Protein AF-A0A946WQF0-F1 (afdb_monomer)

Mean predicted aligned error: 10.82 Å

Nearest PDB structures (foldseek):
  7vrp-assembly1_K-4  TM=3.516E-01  e=7.252E-02  Infectious bursal disease virus
  2gsy-assembly1_P  TM=2.294E-01  e=3.432E-02  Infectious bursal disease virus
  7vrp-assembly1_J  TM=2.819E-01  e=1.453E-01  Infectious bursal disease virus
  7vrn-assembly1_A  TM=2.431E-01  e=1.112E-01  Infectious bursal disease virus
  7vrp-assembly1_L  TM=2.507E-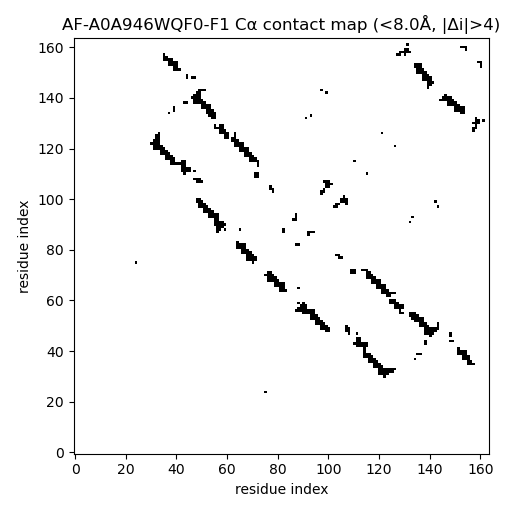01  e=2.002E-01  Infectious bursal disease virus

Structure (mmCIF, N/CA/C/O backbone):
data_AF-A0A946WQF0-F1
#
_entry.id   AF-A0A946WQF0-F1
#
loop_
_atom_site.group_PDB
_atom_site.id
_atom_site.type_symbol
_atom_site.label_atom_id
_atom_site.label_alt_id
_atom_site.label_comp_id
_atom_site.label_asym_id
_atom_site.label_entity_id
_atom_site.label_seq_id
_atom_site.pdbx_PDB_ins_code
_atom_site.Cartn_x
_atom_site.Cartn_y
_atom_site.Cartn_z
_atom_site.occupancy
_atom_site.B_iso_or_equiv
_atom_site.auth_seq_id
_atom_site.auth_comp_id
_atom_site.auth_asym_id
_atom_site.auth_atom_id
_atom_site.pdbx_PDB_model_num
ATOM 1 N N . MET A 1 1 ? 64.972 3.023 31.519 1.00 43.31 1 MET A N 1
ATOM 2 C CA . MET A 1 1 ? 64.603 4.087 30.559 1.00 43.31 1 MET A CA 1
ATOM 3 C C . MET A 1 1 ? 63.188 3.823 30.066 1.00 43.31 1 MET A C 1
ATOM 5 O O . MET A 1 1 ? 62.942 2.781 29.480 1.00 43.31 1 MET A O 1
ATOM 9 N N . LYS A 1 2 ? 62.255 4.715 30.411 1.00 36.59 2 LYS A N 1
ATOM 10 C CA . LYS A 1 2 ? 60.837 4.677 30.025 1.00 36.59 2 LYS A CA 1
ATOM 11 C C . LYS A 1 2 ? 60.672 5.292 28.632 1.00 36.59 2 LYS A C 1
ATOM 13 O O . LYS A 1 2 ? 61.179 6.388 28.416 1.00 36.59 2 LYS A O 1
ATOM 18 N N . LYS A 1 3 ? 59.886 4.661 27.759 1.00 38.72 3 LYS A N 1
ATOM 19 C CA . LYS A 1 3 ? 59.069 5.360 26.757 1.00 38.72 3 LYS A CA 1
ATOM 20 C C . LYS A 1 3 ? 57.702 4.683 26.699 1.00 38.72 3 LYS A C 1
ATOM 22 O O . LYS A 1 3 ? 57.535 3.633 26.094 1.00 38.72 3 LYS A O 1
ATOM 27 N N . TYR A 1 4 ? 56.760 5.293 27.409 1.00 40.00 4 TYR A N 1
ATOM 28 C CA . TYR A 1 4 ? 55.332 5.128 27.186 1.00 40.00 4 TYR A CA 1
ATOM 29 C C . TYR A 1 4 ? 54.996 5.818 25.866 1.00 40.00 4 TYR A C 1
ATOM 31 O O . TYR A 1 4 ? 55.472 6.933 25.644 1.00 40.00 4 TYR A O 1
ATOM 39 N N . ASN A 1 5 ? 54.176 5.193 25.022 1.00 45.41 5 ASN A N 1
ATOM 40 C CA . ASN A 1 5 ? 53.430 5.939 24.020 1.00 45.41 5 ASN A CA 1
ATOM 41 C C . ASN A 1 5 ? 51.939 5.698 24.239 1.00 45.41 5 ASN A C 1
ATOM 43 O O . ASN A 1 5 ? 51.454 4.569 24.283 1.00 45.41 5 ASN A O 1
ATOM 47 N N . THR A 1 6 ? 51.278 6.810 24.494 1.00 45.88 6 THR A N 1
ATOM 48 C CA . THR A 1 6 ? 49.903 6.997 24.935 1.00 45.88 6 THR A CA 1
ATOM 49 C C . THR A 1 6 ? 48.993 7.160 23.709 1.00 45.88 6 THR A C 1
ATOM 51 O O . THR A 1 6 ? 49.484 7.504 22.637 1.00 45.88 6 THR A O 1
ATOM 54 N N . LEU A 1 7 ? 47.669 7.087 23.928 1.00 38.47 7 LEU A N 1
ATOM 55 C CA . LEU A 1 7 ? 46.585 7.649 23.086 1.00 38.47 7 LEU A CA 1
ATOM 56 C C . LEU A 1 7 ? 46.226 6.834 21.814 1.00 38.47 7 LEU A C 1
ATOM 58 O O . LEU A 1 7 ? 47.076 6.595 20.976 1.00 38.47 7 LEU A O 1
ATOM 62 N N . LYS A 1 8 ? 44.982 6.414 21.531 1.00 42.00 8 LYS A N 1
ATOM 63 C CA . LYS A 1 8 ? 43.646 6.839 21.984 1.00 42.00 8 LYS A CA 1
ATOM 64 C C . LYS A 1 8 ? 42.670 5.655 22.031 1.00 42.00 8 LYS A C 1
ATOM 66 O O . LYS A 1 8 ? 42.563 4.872 21.097 1.00 42.00 8 LYS A O 1
ATOM 71 N N . LEU A 1 9 ? 41.908 5.636 23.117 1.00 40.78 9 LEU A N 1
ATOM 72 C CA . LEU A 1 9 ? 40.617 4.988 23.300 1.00 40.78 9 LEU A CA 1
ATOM 73 C C . LEU A 1 9 ? 39.639 5.414 22.183 1.00 40.78 9 LEU A C 1
ATOM 75 O O . LEU A 1 9 ? 39.352 6.602 22.062 1.00 40.78 9 LEU A O 1
ATOM 79 N N . PHE A 1 10 ? 39.100 4.467 21.414 1.00 42.47 10 PHE A N 1
ATOM 80 C CA . PHE A 1 10 ? 37.797 4.627 20.762 1.00 42.47 10 PHE A CA 1
ATOM 81 C C . PHE A 1 10 ? 36.965 3.370 21.007 1.00 42.47 10 PHE A C 1
ATOM 83 O O . PHE A 1 10 ? 37.204 2.295 20.467 1.00 42.47 10 PHE A O 1
ATOM 90 N N . ILE A 1 11 ? 36.010 3.555 21.907 1.00 45.53 11 ILE A N 1
ATOM 91 C CA . ILE A 1 11 ? 34.862 2.702 22.166 1.00 45.53 11 ILE A CA 1
ATOM 92 C C . ILE A 1 11 ? 33.985 2.714 20.912 1.00 45.53 11 ILE A C 1
ATOM 94 O O . ILE A 1 11 ? 33.571 3.789 20.497 1.00 45.53 11 ILE A O 1
ATOM 98 N N . CYS A 1 12 ? 33.647 1.543 20.375 1.00 32.50 12 CYS A N 1
ATOM 99 C CA . CYS A 1 12 ? 32.377 1.324 19.682 1.00 32.50 12 CYS A CA 1
ATOM 100 C C . CYS A 1 12 ? 31.899 -0.096 19.995 1.00 32.50 12 CYS A C 1
ATOM 102 O O . CYS A 1 12 ? 32.275 -1.085 19.373 1.00 32.50 12 CYS A O 1
ATOM 104 N N . ILE A 1 13 ? 31.117 -0.140 21.065 1.00 44.62 13 ILE A N 1
ATOM 105 C CA . ILE A 1 13 ? 30.354 -1.260 21.598 1.00 44.62 13 ILE A CA 1
ATOM 106 C C . ILE A 1 13 ? 29.107 -1.484 20.722 1.00 44.62 13 ILE A C 1
ATOM 108 O O . ILE A 1 13 ? 28.480 -0.520 20.298 1.00 44.62 13 ILE A O 1
ATOM 112 N N . LEU A 1 14 ? 28.753 -2.763 20.546 1.00 39.69 14 LEU A N 1
ATOM 113 C CA . LEU A 1 14 ? 27.478 -3.328 20.073 1.00 39.69 14 LEU A CA 1
ATOM 114 C C . LEU A 1 14 ? 26.932 -2.867 18.707 1.00 39.69 14 LEU A C 1
ATOM 116 O O . LEU A 1 14 ? 26.313 -1.815 18.586 1.00 39.69 14 LEU A O 1
ATOM 120 N N . ILE A 1 15 ? 26.927 -3.793 17.742 1.00 48.69 15 ILE A N 1
ATOM 121 C CA . ILE A 1 15 ? 25.784 -3.922 16.830 1.00 48.69 15 ILE A CA 1
ATOM 122 C C . ILE A 1 15 ? 25.129 -5.279 17.080 1.00 48.69 15 ILE A C 1
ATOM 124 O O . ILE A 1 15 ? 25.761 -6.333 17.051 1.00 48.69 15 ILE A O 1
ATOM 128 N N . ALA A 1 16 ? 23.848 -5.175 17.408 1.00 44.53 16 ALA A N 1
ATOM 129 C CA . ALA A 1 16 ? 22.917 -6.211 17.790 1.00 44.53 16 ALA A CA 1
ATOM 130 C C . ALA A 1 16 ? 22.863 -7.387 16.807 1.00 44.53 16 ALA A C 1
ATOM 132 O O . ALA A 1 16 ? 22.530 -7.223 15.637 1.00 44.53 16 ALA A O 1
ATOM 133 N N . THR A 1 17 ? 23.043 -8.596 17.329 1.00 42.81 17 THR A N 1
ATOM 134 C CA . THR A 1 17 ? 22.482 -9.813 16.737 1.00 42.81 17 THR A CA 1
ATOM 135 C C . THR A 1 17 ? 21.365 -10.318 17.642 1.00 42.81 17 THR A C 1
ATOM 137 O O . THR A 1 17 ? 21.493 -11.303 18.361 1.00 42.81 17 THR A O 1
ATOM 140 N N . PHE A 1 18 ? 20.223 -9.626 17.602 1.00 42.78 18 PHE A N 1
ATOM 141 C CA . PHE A 1 18 ? 18.952 -10.254 17.952 1.00 42.78 18 PHE A CA 1
ATOM 142 C C . PHE A 1 18 ? 18.597 -11.225 16.822 1.00 42.78 18 PHE A C 1
ATOM 144 O O . PHE A 1 18 ? 17.841 -10.902 15.909 1.00 42.78 18 PHE A O 1
ATOM 151 N N . ALA A 1 19 ? 19.168 -12.427 16.876 1.00 40.84 19 ALA A N 1
ATOM 152 C CA . ALA A 1 19 ? 18.599 -13.581 16.201 1.00 40.84 19 ALA A CA 1
ATOM 153 C C . ALA A 1 19 ? 17.336 -13.980 16.977 1.00 40.84 19 ALA A C 1
ATOM 155 O O . ALA A 1 19 ? 17.357 -14.869 17.827 1.00 40.84 19 ALA A O 1
ATOM 156 N N . VAL A 1 20 ? 16.231 -13.275 16.726 1.00 44.44 20 VAL A N 1
ATOM 157 C CA . VAL A 1 20 ? 14.914 -13.781 17.108 1.00 44.44 20 VAL A CA 1
ATOM 158 C C . VAL A 1 20 ? 14.591 -14.901 16.133 1.00 44.44 20 VAL A C 1
ATOM 160 O O . VAL A 1 20 ? 14.239 -14.684 14.976 1.00 44.44 20 VAL A O 1
ATOM 163 N N . MET A 1 21 ? 14.773 -16.116 16.633 1.00 48.91 21 MET A N 1
ATOM 164 C CA . MET A 1 21 ? 14.277 -17.348 16.055 1.00 48.91 21 MET A CA 1
ATOM 165 C C . MET A 1 21 ? 12.745 -17.259 15.998 1.00 48.91 21 MET A C 1
ATOM 167 O O . MET A 1 21 ? 12.056 -17.401 17.004 1.00 48.91 21 MET A O 1
ATOM 171 N N . GLY A 1 22 ? 12.224 -16.965 14.810 1.00 34.34 22 GLY A N 1
ATOM 172 C CA . GLY A 1 22 ? 10.804 -16.988 14.484 1.00 34.34 22 GLY A CA 1
ATOM 173 C C . GLY A 1 22 ? 10.614 -17.717 13.163 1.00 34.34 22 GLY A C 1
ATOM 174 O O . GLY A 1 22 ? 10.533 -17.092 12.111 1.00 34.34 22 GLY A O 1
ATOM 175 N N . CYS A 1 23 ? 10.574 -19.050 13.207 1.00 45.94 23 CYS A N 1
ATOM 176 C CA . CYS A 1 23 ? 10.023 -19.839 12.110 1.00 45.94 23 CYS A CA 1
ATOM 177 C C . CYS A 1 23 ? 8.530 -19.517 12.004 1.00 45.94 23 CYS A C 1
ATOM 179 O O . CYS A 1 23 ? 7.726 -19.964 12.819 1.00 45.94 23 CYS A O 1
ATOM 181 N N . GLY A 1 24 ? 8.170 -18.719 11.007 1.00 38.84 24 GLY A N 1
ATOM 182 C CA . GLY A 1 24 ? 6.791 -18.385 10.693 1.00 38.84 24 GLY A CA 1
ATOM 183 C C . GLY A 1 24 ? 6.706 -17.846 9.277 1.00 38.84 24 GLY A C 1
ATOM 184 O O . GLY A 1 24 ? 6.751 -16.641 9.092 1.00 38.84 24 GLY A O 1
ATOM 185 N N . GLY A 1 25 ? 6.627 -18.754 8.296 1.00 42.28 25 GLY A N 1
ATOM 186 C CA . GLY A 1 25 ? 6.249 -18.459 6.908 1.00 42.28 25 GLY A CA 1
ATOM 187 C C . GLY A 1 25 ? 6.980 -17.273 6.284 1.00 42.28 25 G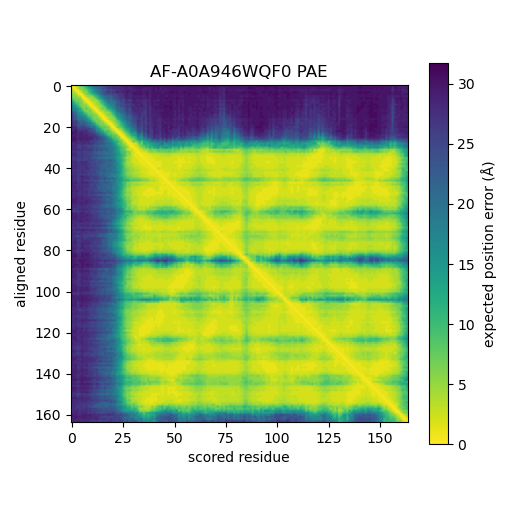LY A C 1
ATOM 188 O O . GLY A 1 25 ? 6.344 -16.287 5.928 1.00 42.28 25 GLY A O 1
ATOM 189 N N . GLY A 1 26 ? 8.308 -17.354 6.179 1.00 43.09 26 GLY A N 1
ATOM 190 C CA . GLY A 1 26 ? 9.080 -16.354 5.454 1.00 43.09 26 GLY A CA 1
ATOM 191 C C . GLY A 1 26 ? 8.773 -16.460 3.967 1.00 43.09 26 GLY A C 1
ATOM 192 O O . GLY A 1 26 ? 9.130 -17.457 3.341 1.00 43.09 26 GLY A O 1
ATOM 193 N N . ASP A 1 27 ? 8.110 -15.445 3.415 1.00 58.66 27 ASP A N 1
ATOM 194 C CA . ASP A 1 27 ? 8.135 -15.196 1.978 1.00 58.66 27 ASP A CA 1
ATOM 195 C C . ASP A 1 27 ? 9.583 -15.307 1.510 1.00 58.66 27 ASP A C 1
ATOM 197 O O . ASP A 1 27 ? 10.454 -14.619 2.044 1.00 58.66 27 ASP A O 1
ATOM 201 N N . ASP A 1 28 ? 9.850 -16.170 0.532 1.00 64.38 28 ASP A N 1
ATOM 202 C CA . ASP A 1 28 ? 11.166 -16.225 -0.086 1.00 64.38 28 ASP A CA 1
ATOM 203 C C . ASP A 1 28 ? 11.406 -14.905 -0.830 1.00 64.38 28 ASP A C 1
ATOM 205 O O . ASP A 1 28 ? 10.974 -14.713 -1.969 1.00 64.38 28 ASP A O 1
ATOM 209 N N . LEU A 1 29 ? 12.024 -13.950 -0.133 1.00 61.22 29 LEU A N 1
ATOM 210 C CA . LEU A 1 29 ? 12.308 -12.615 -0.647 1.00 61.22 29 LEU A CA 1
ATOM 211 C C . LEU A 1 29 ? 13.341 -12.657 -1.780 1.00 61.22 29 LEU A C 1
ATOM 213 O O . LEU A 1 29 ? 13.450 -11.684 -2.522 1.00 61.22 29 LEU A O 1
ATOM 217 N N . THR A 1 30 ? 14.061 -13.773 -1.949 1.00 66.38 30 THR A N 1
ATOM 218 C CA . THR A 1 30 ? 15.109 -13.919 -2.970 1.00 66.38 30 THR A CA 1
ATOM 219 C C . THR A 1 30 ? 14.558 -13.964 -4.397 1.00 66.38 30 THR A C 1
ATOM 221 O O . THR A 1 30 ? 15.305 -13.740 -5.347 1.00 66.38 30 THR A O 1
ATOM 224 N N . LYS A 1 31 ? 13.244 -14.172 -4.566 1.00 80.50 31 LYS A N 1
ATOM 225 C CA . LYS A 1 31 ? 12.576 -14.157 -5.878 1.00 80.50 31 LYS A CA 1
ATOM 226 C C . LYS A 1 31 ? 12.258 -12.758 -6.417 1.00 80.50 31 LYS A C 1
ATOM 228 O O . LYS A 1 31 ? 11.734 -12.650 -7.523 1.00 80.50 31 LYS A O 1
ATOM 233 N N . TYR A 1 32 ? 12.512 -11.702 -5.643 1.00 83.94 32 TYR A N 1
ATOM 234 C CA . TYR A 1 32 ? 12.236 -10.326 -6.051 1.00 83.94 32 TYR A CA 1
ATOM 235 C C . TYR A 1 32 ? 13.535 -9.554 -6.248 1.00 83.94 32 TYR A C 1
ATOM 237 O O . TYR A 1 32 ? 14.428 -9.578 -5.405 1.00 83.94 32 TYR A O 1
ATOM 245 N N . THR A 1 33 ? 13.617 -8.822 -7.351 1.00 86.56 33 THR A N 1
ATOM 246 C CA . THR A 1 33 ? 14.760 -7.965 -7.681 1.00 86.56 33 THR A CA 1
ATOM 247 C C . THR A 1 33 ? 14.719 -6.646 -6.917 1.00 86.56 33 THR A C 1
ATOM 249 O O . THR A 1 33 ? 15.762 -6.080 -6.592 1.00 86.56 33 THR A O 1
ATOM 252 N N . LYS A 1 34 ? 13.513 -6.165 -6.592 1.00 89.62 34 LYS A N 1
ATOM 253 C CA . LYS A 1 34 ? 13.295 -4.928 -5.842 1.00 89.62 34 LYS A CA 1
ATOM 254 C C . LYS A 1 34 ? 12.052 -5.022 -4.971 1.00 89.62 34 LYS A C 1
ATOM 256 O O . LYS A 1 34 ? 11.019 -5.536 -5.400 1.00 89.62 34 LYS A O 1
ATOM 261 N N . ILE A 1 35 ? 12.138 -4.472 -3.763 1.00 91.31 35 ILE A N 1
ATOM 262 C CA . ILE A 1 35 ? 11.005 -4.299 -2.854 1.00 91.31 35 ILE A CA 1
ATOM 263 C C . ILE A 1 35 ? 11.021 -2.861 -2.343 1.00 91.31 35 ILE A C 1
ATOM 265 O O . ILE A 1 35 ? 12.049 -2.397 -1.856 1.00 91.31 35 ILE A O 1
ATOM 269 N N . VAL A 1 36 ? 9.883 -2.177 -2.429 1.00 92.75 36 VAL A N 1
ATOM 270 C CA . VAL A 1 36 ? 9.684 -0.834 -1.866 1.00 92.75 36 VAL A CA 1
ATOM 271 C C . VAL A 1 36 ? 8.502 -0.894 -0.915 1.00 92.75 36 VAL A C 1
ATOM 273 O O . VAL A 1 36 ? 7.422 -1.330 -1.308 1.00 92.75 36 VAL A O 1
ATOM 276 N N . THR A 1 37 ? 8.699 -0.480 0.338 1.00 94.56 37 THR A N 1
ATOM 277 C CA . THR A 1 37 ? 7.648 -0.517 1.364 1.00 94.56 37 THR A CA 1
ATOM 278 C C . THR A 1 37 ? 7.224 0.885 1.765 1.00 94.56 37 THR A C 1
ATOM 280 O O . THR A 1 37 ? 8.039 1.701 2.188 1.00 94.56 37 THR A O 1
ATOM 283 N N . PHE A 1 38 ? 5.922 1.119 1.671 1.00 95.62 38 PHE A N 1
ATOM 284 C CA . PHE A 1 38 ? 5.210 2.282 2.160 1.00 95.62 38 PHE A CA 1
ATOM 285 C C . PHE A 1 38 ? 4.567 1.951 3.498 1.00 95.62 38 PHE A C 1
ATOM 287 O O . PHE A 1 38 ? 3.726 1.058 3.607 1.00 95.62 38 PHE A O 1
ATOM 294 N N . LYS A 1 39 ? 4.965 2.691 4.521 1.00 95.19 39 LYS A N 1
ATOM 295 C CA . LYS A 1 39 ? 4.462 2.555 5.879 1.00 95.19 39 LYS A CA 1
ATOM 296 C C . LYS A 1 39 ? 3.576 3.742 6.227 1.00 95.19 39 LYS A C 1
ATOM 298 O O . LYS A 1 39 ? 3.935 4.871 5.906 1.00 95.19 39 LYS A O 1
ATOM 303 N N . SER A 1 40 ? 2.442 3.533 6.890 1.00 95.38 40 SER A N 1
ATOM 304 C CA . SER A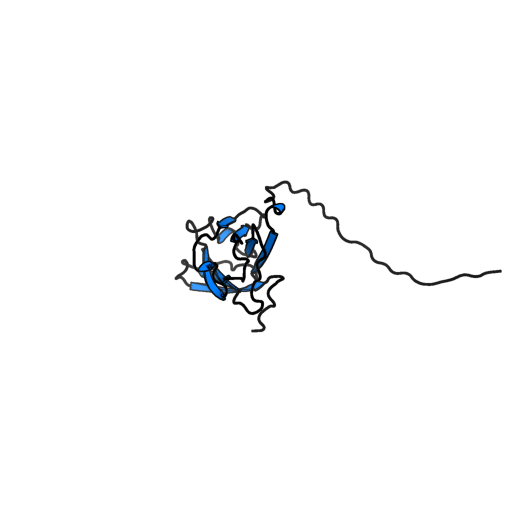 1 40 ? 1.659 4.666 7.402 1.00 95.38 40 SER A CA 1
ATOM 305 C C . SER A 1 40 ? 2.493 5.478 8.404 1.00 95.38 40 SER A C 1
ATOM 307 O O . SER A 1 40 ? 3.139 4.903 9.280 1.00 95.38 40 SER A O 1
ATOM 309 N N . ALA A 1 41 ? 2.499 6.811 8.281 1.00 93.69 41 ALA A N 1
ATOM 310 C CA . ALA A 1 41 ? 3.277 7.684 9.170 1.00 93.69 41 ALA A CA 1
ATOM 311 C C . ALA A 1 41 ? 2.864 7.567 10.648 1.00 93.69 41 ALA A C 1
ATOM 313 O O . ALA A 1 41 ? 3.669 7.821 11.544 1.00 93.69 41 ALA A O 1
ATOM 314 N N . GLU A 1 42 ? 1.615 7.172 10.889 1.00 94.88 42 GLU A N 1
ATOM 315 C CA . GLU A 1 42 ? 1.037 6.966 12.208 1.00 94.88 42 GLU A CA 1
ATOM 316 C C . GLU A 1 42 ? 0.313 5.615 12.285 1.00 94.88 42 GLU A C 1
ATOM 318 O O . GLU A 1 42 ? 0.105 4.917 11.286 1.00 94.88 42 GLU A O 1
ATOM 323 N N . LYS A 1 43 ? -0.075 5.232 13.504 1.00 96.81 43 LYS A N 1
ATOM 324 C CA . LYS A 1 43 ? -0.913 4.055 13.752 1.00 96.81 43 LYS A CA 1
ATOM 325 C C . LYS A 1 43 ? -2.340 4.332 13.288 1.00 96.81 43 LYS A C 1
ATOM 327 O O . LYS A 1 43 ? -2.884 5.380 13.621 1.00 96.81 43 LYS A O 1
ATOM 332 N N . ALA A 1 44 ? -2.971 3.360 12.631 1.00 96.56 44 ALA A N 1
ATOM 333 C CA . ALA A 1 44 ? -4.348 3.476 12.164 1.00 96.56 44 ALA A CA 1
ATOM 334 C C . ALA A 1 44 ? -5.321 3.845 13.310 1.00 96.56 44 ALA A C 1
ATOM 336 O O . ALA A 1 44 ? -5.132 3.378 14.448 1.00 96.56 44 ALA A O 1
ATOM 337 N N . PRO A 1 45 ? -6.363 4.655 13.028 1.00 96.19 45 PRO A N 1
ATOM 338 C CA . PRO A 1 45 ? -7.296 5.151 14.039 1.00 96.19 45 PRO A CA 1
ATOM 339 C C . PRO A 1 45 ? -8.116 4.014 14.670 1.00 96.19 45 PRO A C 1
ATOM 341 O O . PRO A 1 45 ? -8.023 2.857 14.269 1.00 96.19 45 PRO A O 1
ATOM 344 N N . ARG A 1 46 ? -8.889 4.300 15.722 1.00 93.88 46 ARG A N 1
ATOM 345 C CA . ARG A 1 46 ? -9.614 3.256 16.481 1.00 93.88 46 ARG A CA 1
ATOM 346 C C . ARG A 1 46 ? -10.968 2.871 15.886 1.00 93.88 46 ARG A C 1
ATOM 348 O O . ARG A 1 46 ? -11.533 1.860 16.290 1.00 93.88 46 ARG A O 1
ATOM 355 N N . ASP A 1 47 ? -11.506 3.691 15.003 1.00 93.38 47 ASP A N 1
ATOM 356 C CA . ASP A 1 47 ? -12.912 3.684 14.611 1.00 93.38 47 ASP A CA 1
ATOM 357 C C . ASP A 1 47 ? -13.133 3.473 13.110 1.00 93.38 47 ASP A C 1
ATOM 359 O O . ASP A 1 47 ? -14.272 3.549 12.653 1.00 93.38 47 ASP A O 1
ATOM 363 N N . PHE A 1 48 ? -12.077 3.145 12.361 1.00 96.44 48 PHE A N 1
ATOM 364 C CA . PHE A 1 48 ? -12.208 2.767 10.958 1.00 96.44 48 PHE A CA 1
ATOM 365 C C . PHE A 1 48 ? -12.734 1.331 10.796 1.00 96.44 48 PHE A C 1
ATOM 367 O O . PHE A 1 48 ? -12.541 0.455 11.647 1.00 96.44 48 PHE A O 1
ATOM 374 N N . ASP A 1 49 ? -13.372 1.078 9.660 1.00 95.38 49 ASP A N 1
ATOM 375 C CA . ASP A 1 49 ? -13.752 -0.258 9.180 1.00 95.38 49 ASP A CA 1
ATOM 376 C C . ASP A 1 49 ? -13.248 -0.556 7.765 1.00 95.38 49 ASP A C 1
ATOM 378 O O . ASP A 1 49 ? -13.396 -1.673 7.267 1.00 95.38 49 ASP A O 1
ATOM 382 N N . SER A 1 50 ? -12.634 0.435 7.128 1.00 96.31 50 SER A N 1
ATOM 383 C CA . SER A 1 50 ? -12.033 0.324 5.813 1.00 96.31 50 SER A CA 1
ATOM 384 C C . SER A 1 50 ? -10.915 1.347 5.645 1.00 96.31 50 SER A C 1
ATOM 386 O O . SER A 1 50 ? -10.852 2.359 6.349 1.00 96.31 50 SER A O 1
ATOM 388 N N . TRP A 1 51 ? -9.996 1.066 4.731 1.00 96.62 51 TRP A N 1
ATOM 389 C CA . TRP A 1 51 ? -8.937 1.993 4.363 1.00 96.62 51 TRP A CA 1
ATOM 390 C C . TRP A 1 51 ? -8.548 1.828 2.904 1.00 96.62 51 TRP A C 1
ATOM 392 O O . TRP A 1 51 ? -8.791 0.793 2.283 1.00 96.62 51 TRP A O 1
ATOM 402 N N . SER A 1 52 ? -7.935 2.868 2.367 1.00 96.88 52 SER A N 1
ATOM 403 C CA . SER A 1 52 ? -7.455 2.910 0.998 1.00 96.88 52 SER A CA 1
ATOM 404 C C . SER A 1 52 ? -6.009 3.367 0.982 1.00 96.88 52 SER A C 1
ATOM 406 O O . SER A 1 52 ? -5.640 4.279 1.724 1.00 96.88 52 SER A O 1
ATOM 408 N N . PHE A 1 53 ? -5.203 2.772 0.110 1.00 96.94 53 PHE A N 1
ATOM 409 C CA . PHE A 1 53 ? -3.878 3.280 -0.210 1.00 96.94 53 PHE A CA 1
ATOM 410 C C . PHE A 1 53 ? -3.916 3.987 -1.561 1.00 96.94 53 PHE A C 1
ATOM 412 O O . PHE A 1 53 ? -4.273 3.392 -2.582 1.00 96.94 53 PHE A O 1
ATOM 419 N N . PHE A 1 54 ? -3.572 5.268 -1.543 1.00 96.31 54 PHE A N 1
ATOM 420 C CA . PHE A 1 54 ? -3.433 6.102 -2.723 1.00 96.31 54 PHE A CA 1
ATOM 421 C C . PHE A 1 54 ? -1.960 6.176 -3.078 1.00 96.31 54 PHE A C 1
ATOM 423 O O . PHE A 1 54 ? -1.130 6.444 -2.211 1.00 96.31 54 PHE A O 1
ATOM 430 N N . TRP A 1 55 ? -1.650 5.919 -4.341 1.00 94.75 55 TRP A N 1
ATOM 431 C CA . TRP A 1 55 ? -0.277 5.833 -4.817 1.00 94.75 55 TRP A CA 1
ATOM 432 C C . TRP A 1 55 ? -0.173 6.262 -6.270 1.00 94.75 55 TRP A C 1
ATOM 434 O O . TRP A 1 55 ? -1.149 6.228 -7.020 1.00 94.75 55 TRP A O 1
ATOM 444 N N . GLN A 1 56 ? 1.031 6.642 -6.669 1.00 93.69 56 GLN A N 1
ATOM 445 C CA . GLN A 1 56 ? 1.370 6.913 -8.055 1.00 93.69 56 GLN A CA 1
ATOM 446 C C . GLN A 1 56 ? 2.203 5.758 -8.612 1.00 93.69 56 GLN A C 1
ATOM 448 O O . GLN A 1 56 ? 3.131 5.295 -7.948 1.00 93.69 56 GLN A O 1
ATOM 453 N N . SER A 1 57 ? 1.863 5.276 -9.807 1.00 91.75 57 SER A N 1
ATOM 454 C CA . SER A 1 57 ? 2.589 4.184 -10.457 1.00 91.75 57 SER A CA 1
ATOM 455 C C . SER A 1 57 ? 4.068 4.531 -10.628 1.00 91.75 57 SER A C 1
ATOM 457 O O . SER A 1 57 ? 4.364 5.628 -11.122 1.00 91.75 57 SER A O 1
ATOM 459 N N . PRO A 1 58 ? 4.990 3.623 -10.257 1.00 91.75 58 PRO A N 1
ATOM 460 C CA . PRO A 1 58 ? 6.415 3.844 -10.438 1.00 91.75 58 PRO A CA 1
ATOM 461 C C . PRO A 1 58 ? 6.777 3.787 -11.924 1.00 91.75 58 PRO A C 1
ATOM 463 O O . PRO A 1 58 ? 6.016 3.278 -12.751 1.00 91.75 58 PRO A O 1
ATOM 466 N N . THR A 1 59 ? 7.972 4.258 -12.259 1.00 91.06 59 THR A N 1
ATOM 467 C CA . THR A 1 59 ? 8.637 3.784 -13.472 1.00 91.06 59 THR A CA 1
ATOM 468 C C . THR A 1 59 ? 9.140 2.363 -13.230 1.00 91.06 59 THR A C 1
ATOM 470 O O . THR A 1 59 ? 9.605 2.033 -12.137 1.00 91.06 59 THR A O 1
ATOM 473 N N . SER A 1 60 ? 9.026 1.509 -14.241 1.00 86.94 60 SER A N 1
ATOM 474 C CA . SER A 1 60 ? 9.491 0.125 -14.191 1.00 86.94 60 SER A CA 1
ATOM 475 C C . SER A 1 60 ? 10.100 -0.275 -15.525 1.00 86.94 60 SER A C 1
ATOM 477 O O . SER A 1 60 ? 9.763 0.312 -16.559 1.00 86.94 60 SER A O 1
ATOM 479 N N . ASP A 1 61 ? 10.940 -1.304 -15.518 1.00 82.75 61 ASP A N 1
ATOM 480 C CA . ASP A 1 61 ? 11.415 -1.901 -16.764 1.00 82.75 61 ASP A CA 1
ATOM 481 C C . ASP A 1 61 ? 10.247 -2.515 -17.553 1.00 82.75 61 ASP A C 1
ATOM 483 O O . ASP A 1 61 ? 9.208 -2.890 -17.001 1.00 82.75 61 ASP A O 1
ATOM 487 N N . SER A 1 62 ? 10.404 -2.618 -18.876 1.00 75.25 62 SER A N 1
ATOM 488 C CA . SER A 1 62 ? 9.333 -3.079 -19.779 1.00 75.25 62 SER A CA 1
ATOM 489 C C . SER A 1 62 ? 8.861 -4.517 -19.525 1.00 75.25 62 SER A C 1
ATOM 491 O O . SER A 1 62 ? 7.746 -4.877 -19.894 1.00 75.25 62 SER A O 1
ATOM 493 N N . ASP A 1 63 ? 9.698 -5.339 -18.893 1.00 73.69 63 ASP A N 1
ATOM 494 C CA . ASP A 1 63 ? 9.413 -6.728 -18.538 1.00 73.69 63 ASP A CA 1
ATOM 495 C C . ASP A 1 63 ? 9.200 -6.930 -17.029 1.00 73.69 63 ASP A C 1
ATOM 497 O O . ASP A 1 63 ? 9.065 -8.072 -16.566 1.00 73.69 63 ASP A O 1
ATOM 501 N N . SER A 1 64 ? 9.140 -5.839 -16.257 1.00 78.12 64 SER A N 1
ATOM 502 C CA . SER A 1 64 ? 8.863 -5.900 -14.831 1.00 78.12 64 SER A CA 1
ATOM 503 C C . SER A 1 64 ? 7.466 -6.440 -14.566 1.00 78.12 64 SER A C 1
ATOM 505 O O . SER A 1 64 ? 6.455 -5.939 -15.058 1.00 78.12 64 SER A O 1
ATOM 507 N N . LYS A 1 65 ? 7.404 -7.454 -13.703 1.00 82.94 65 LYS A N 1
ATOM 508 C CA . LYS A 1 65 ? 6.153 -7.967 -13.143 1.00 82.94 65 LYS A CA 1
ATOM 509 C C . LYS A 1 65 ? 5.999 -7.424 -11.733 1.00 82.94 65 LYS A C 1
ATOM 511 O O . LYS A 1 65 ? 6.698 -7.865 -10.818 1.00 82.94 65 LYS A O 1
ATOM 516 N N . LEU A 1 66 ? 5.108 -6.447 -11.594 1.00 87.12 66 LEU A N 1
ATOM 517 C CA . LEU A 1 66 ? 4.816 -5.790 -10.329 1.00 87.12 66 LEU A CA 1
ATOM 518 C C . LEU A 1 66 ? 3.744 -6.563 -9.562 1.00 87.12 66 LEU A C 1
ATOM 520 O O . LEU A 1 66 ? 2.701 -6.932 -10.105 1.00 87.12 66 LEU A O 1
ATOM 524 N N . GLU A 1 67 ? 3.958 -6.730 -8.271 1.00 90.50 67 GLU A N 1
ATOM 525 C CA . GLU A 1 67 ? 2.924 -7.123 -7.324 1.00 90.50 67 GLU A CA 1
ATOM 526 C C . GLU A 1 67 ? 2.901 -6.164 -6.142 1.00 90.50 67 GLU A C 1
ATOM 528 O O . GLU A 1 67 ? 3.890 -5.487 -5.852 1.00 90.50 67 GLU A O 1
ATOM 533 N N . TYR A 1 68 ? 1.768 -6.124 -5.450 1.00 92.44 68 TYR A N 1
ATOM 534 C CA . TYR A 1 68 ? 1.699 -5.533 -4.128 1.00 92.44 68 TYR A CA 1
ATOM 535 C C . TYR A 1 68 ? 1.375 -6.586 -3.080 1.00 92.44 68 TYR A C 1
ATOM 537 O O . TYR A 1 68 ? 0.622 -7.534 -3.325 1.00 92.44 68 TYR A O 1
ATOM 545 N N . VAL A 1 69 ? 1.933 -6.375 -1.894 1.00 94.00 69 VAL A N 1
ATOM 546 C CA . VAL A 1 69 ? 1.739 -7.205 -0.716 1.00 94.00 69 VAL A CA 1
ATOM 547 C C . VAL A 1 69 ? 1.476 -6.308 0.475 1.00 94.00 69 VAL A C 1
ATOM 549 O O . VAL A 1 69 ? 2.187 -5.334 0.706 1.00 94.00 69 VAL A O 1
ATOM 552 N N . VAL A 1 70 ? 0.462 -6.656 1.255 1.00 94.25 70 VAL A N 1
ATOM 553 C CA . VAL A 1 70 ? 0.237 -6.066 2.573 1.00 94.25 70 VAL A CA 1
ATOM 554 C C . VAL A 1 70 ? 0.474 -7.164 3.590 1.00 94.25 70 VAL A C 1
ATOM 556 O O . VAL A 1 70 ? -0.021 -8.281 3.422 1.00 94.25 70 VAL A O 1
ATOM 559 N N . LEU A 1 71 ? 1.232 -6.854 4.635 1.00 91.12 71 LEU A N 1
ATOM 560 C CA . LEU A 1 71 ? 1.451 -7.770 5.747 1.00 91.12 71 LEU A CA 1
ATOM 561 C C . LEU A 1 71 ? 0.573 -7.368 6.924 1.00 91.12 71 LEU A C 1
ATOM 563 O O . LEU A 1 71 ? 0.437 -6.185 7.237 1.00 91.12 71 LEU A O 1
ATOM 567 N N . ASN A 1 72 ? 0.018 -8.363 7.602 1.00 89.94 72 ASN A N 1
ATOM 568 C CA . ASN A 1 72 ? -0.554 -8.203 8.926 1.00 89.94 72 ASN A CA 1
ATOM 569 C C . ASN A 1 72 ? 0.521 -7.706 9.914 1.00 89.94 72 ASN A C 1
ATOM 571 O O . ASN A 1 72 ? 1.717 -7.931 9.705 1.00 89.94 72 ASN A O 1
ATOM 575 N N . PRO A 1 73 ? 0.123 -7.119 11.055 1.00 88.31 73 PRO A N 1
ATOM 576 C CA . PRO A 1 73 ? 1.053 -6.741 12.118 1.00 88.31 73 PRO A CA 1
ATOM 577 C C . PRO A 1 73 ? 1.859 -7.907 12.716 1.00 88.31 73 PRO A C 1
ATOM 579 O O . PRO A 1 73 ? 2.871 -7.655 13.362 1.00 88.31 73 PRO A O 1
ATOM 582 N N . ASP A 1 74 ? 1.416 -9.157 12.537 1.00 88.75 74 ASP A N 1
ATOM 583 C CA . ASP A 1 74 ? 2.143 -10.369 12.947 1.00 88.75 74 ASP A CA 1
ATOM 584 C C . ASP A 1 74 ? 3.139 -10.874 11.883 1.00 88.75 74 ASP A C 1
ATOM 586 O O . ASP A 1 74 ? 3.798 -11.889 12.093 1.00 88.75 74 ASP A O 1
ATOM 590 N N . GLY A 1 75 ? 3.257 -10.170 10.752 1.00 85.31 75 GLY A N 1
ATOM 591 C CA . GLY A 1 75 ? 4.172 -10.487 9.657 1.00 85.31 75 GLY A CA 1
ATOM 592 C C . GLY A 1 75 ? 3.604 -11.425 8.592 1.00 85.31 75 GLY A C 1
ATOM 593 O O . GLY A 1 75 ? 4.243 -11.601 7.558 1.00 85.31 75 GLY A O 1
ATOM 594 N N . LYS A 1 76 ? 2.408 -11.998 8.781 1.00 88.56 76 LYS A N 1
ATOM 595 C CA . LYS A 1 76 ? 1.783 -12.860 7.764 1.00 88.56 76 LYS A CA 1
ATOM 596 C C . LYS A 1 76 ? 1.227 -12.038 6.609 1.00 88.56 76 LYS A C 1
ATOM 598 O O . LYS A 1 76 ? 0.787 -10.908 6.807 1.00 88.56 76 LYS A O 1
ATOM 603 N N . ILE A 1 77 ? 1.168 -12.621 5.413 1.00 90.69 77 ILE A N 1
ATOM 604 C CA . ILE A 1 77 ? 0.509 -11.978 4.272 1.00 90.69 77 ILE A CA 1
ATOM 605 C C . ILE A 1 77 ? -0.968 -11.740 4.603 1.00 90.69 77 ILE A C 1
ATOM 607 O O . ILE A 1 77 ? -1.723 -12.678 4.858 1.00 90.69 77 ILE A O 1
ATOM 611 N N . TYR A 1 78 ? -1.372 -10.472 4.569 1.00 92.00 78 TYR A N 1
ATOM 612 C CA . TYR A 1 78 ? -2.773 -10.067 4.573 1.00 92.00 78 TYR A CA 1
ATOM 613 C C . TYR A 1 78 ? -3.383 -10.257 3.182 1.00 92.00 78 TYR A C 1
ATOM 615 O O . TYR A 1 78 ? -4.472 -10.804 3.025 1.00 92.00 78 TYR A O 1
ATOM 62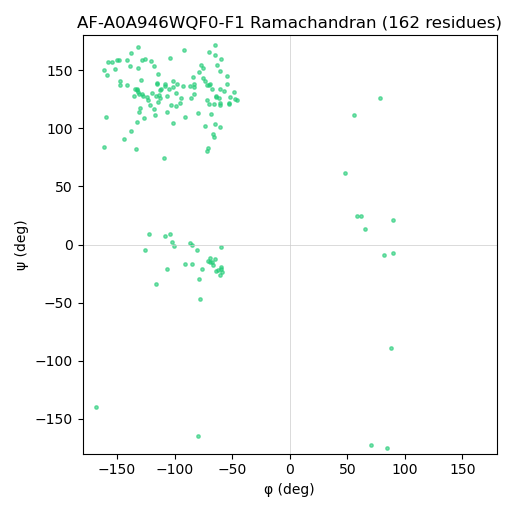3 N N . ILE A 1 79 ? -2.661 -9.800 2.158 1.00 93.00 79 ILE A N 1
ATOM 624 C CA . ILE A 1 79 ? -3.032 -9.944 0.751 1.00 93.00 79 ILE A CA 1
ATOM 625 C C . ILE A 1 79 ? -1.794 -9.801 -0.130 1.00 93.00 79 ILE A C 1
ATOM 627 O O . ILE A 1 79 ? -0.910 -8.999 0.164 1.00 93.00 79 ILE A O 1
ATOM 631 N N . GLN A 1 80 ? -1.770 -10.545 -1.232 1.00 92.69 80 GLN A N 1
ATOM 632 C CA . GLN A 1 80 ? -0.787 -10.426 -2.302 1.00 92.69 80 GLN A CA 1
ATOM 633 C C . GLN A 1 80 ? -1.519 -10.469 -3.644 1.00 92.69 80 GLN A C 1
ATOM 635 O O . GLN A 1 80 ? -2.323 -11.374 -3.877 1.00 92.69 80 GLN A O 1
ATOM 640 N N . LYS A 1 81 ? -1.269 -9.491 -4.521 1.00 89.50 81 LYS A N 1
ATOM 641 C CA . LYS A 1 81 ? -1.817 -9.475 -5.885 1.00 89.50 81 LYS A CA 1
ATOM 642 C C . LYS A 1 81 ? -0.797 -8.943 -6.883 1.00 89.50 81 LYS A C 1
ATOM 644 O O . LYS A 1 81 ? -0.156 -7.922 -6.643 1.00 89.50 81 LYS A O 1
ATOM 649 N N . SER A 1 82 ? -0.705 -9.607 -8.030 1.00 87.12 82 SER A N 1
ATOM 650 C CA . SER A 1 82 ? 0.065 -9.134 -9.181 1.00 87.12 82 SER A CA 1
ATOM 651 C C . SER A 1 82 ? -0.759 -8.163 -10.023 1.00 87.12 82 SER A C 1
ATOM 653 O O . SER A 1 82 ? -1.965 -8.349 -10.199 1.00 87.12 82 SER A O 1
ATOM 655 N N . PHE A 1 83 ? -0.107 -7.149 -10.582 1.00 78.31 83 PHE A N 1
ATOM 656 C CA . PHE A 1 83 ? -0.687 -6.315 -11.626 1.00 78.31 83 PHE A CA 1
ATOM 657 C C . PHE A 1 83 ? -0.432 -6.993 -12.975 1.00 78.31 83 PHE A C 1
ATOM 659 O O . PHE A 1 83 ? 0.704 -7.326 -13.301 1.00 78.31 83 PHE A O 1
ATOM 666 N N . SER A 1 84 ? -1.480 -7.223 -13.765 1.00 64.06 84 SER A N 1
ATOM 667 C CA . SER A 1 84 ? -1.330 -7.665 -15.155 1.00 64.06 84 SER A CA 1
ATOM 668 C C . SER A 1 84 ? -2.213 -6.815 -16.061 1.00 64.06 84 SER A C 1
ATOM 670 O O . SER A 1 84 ? -3.382 -6.597 -15.752 1.00 64.06 84 SER A O 1
ATOM 672 N N . GLY A 1 85 ? -1.633 -6.303 -17.151 1.00 54.94 85 GLY A N 1
ATOM 673 C CA . GLY A 1 85 ? -2.370 -5.726 -18.281 1.00 54.94 85 GLY A CA 1
ATOM 674 C C . GLY A 1 85 ? -3.247 -4.501 -17.997 1.00 54.94 85 GLY A C 1
ATOM 675 O O . GLY A 1 85 ? -4.194 -4.274 -18.742 1.00 54.94 85 GLY A O 1
ATOM 676 N N . SER A 1 86 ? -2.977 -3.713 -16.953 1.00 56.19 86 SER A N 1
ATOM 677 C CA . SER A 1 86 ? -3.787 -2.539 -16.605 1.00 56.19 86 SER A CA 1
ATOM 678 C C . SER A 1 86 ? -2.980 -1.242 -16.677 1.00 56.19 86 SER A C 1
ATOM 680 O O . SER A 1 86 ? -1.777 -1.228 -16.433 1.00 56.19 86 SER A O 1
ATOM 682 N N . GLY A 1 87 ? -3.655 -0.114 -16.928 1.00 62.88 87 GLY A N 1
ATOM 683 C CA . GLY A 1 87 ? -3.051 1.226 -16.842 1.00 62.88 87 GLY A CA 1
ATOM 684 C C . GLY A 1 87 ? -2.496 1.585 -15.453 1.00 62.88 87 GLY A C 1
ATOM 685 O O . GLY A 1 87 ? -1.909 2.648 -15.291 1.00 62.88 87 GLY A O 1
ATOM 686 N N . MET A 1 88 ? -2.638 0.698 -14.458 1.00 69.19 88 MET A N 1
ATOM 687 C CA . MET A 1 88 ? -2.060 0.838 -13.119 1.00 69.19 88 MET A CA 1
ATOM 688 C C . MET A 1 88 ? -0.536 0.669 -13.099 1.00 69.19 88 MET A C 1
ATOM 690 O O . MET A 1 88 ? 0.094 1.004 -12.099 1.00 69.19 88 MET A O 1
ATOM 694 N N . THR A 1 89 ? 0.072 0.149 -14.168 1.00 77.69 89 THR A N 1
ATOM 695 C CA . THR A 1 89 ? 1.537 0.111 -14.323 1.00 77.69 89 THR A CA 1
ATOM 696 C C . THR A 1 89 ? 2.059 1.221 -15.232 1.00 77.69 89 THR A C 1
ATOM 698 O O . THR A 1 89 ? 3.265 1.319 -15.426 1.00 77.69 89 THR A O 1
ATOM 701 N N . THR A 1 90 ? 1.185 2.067 -15.789 1.00 87.25 90 THR A N 1
ATOM 702 C CA . THR A 1 90 ? 1.617 3.226 -16.575 1.00 87.25 90 THR A CA 1
ATOM 703 C C . THR A 1 90 ? 2.252 4.252 -15.636 1.00 87.25 90 THR A C 1
ATOM 705 O O . THR A 1 90 ? 1.562 4.719 -14.726 1.00 87.25 90 THR A O 1
ATOM 708 N N . PRO A 1 91 ? 3.527 4.638 -15.832 1.00 90.25 91 PRO A N 1
ATOM 709 C CA . PRO A 1 91 ? 4.217 5.532 -14.909 1.00 90.25 91 PRO A CA 1
ATOM 710 C C . PRO A 1 91 ? 3.457 6.840 -14.680 1.00 90.25 91 PRO A C 1
ATOM 712 O O . PRO A 1 91 ? 2.923 7.437 -15.614 1.00 90.25 91 PRO A O 1
ATOM 715 N N . GLY A 1 92 ? 3.403 7.291 -13.427 1.00 89.88 92 GLY A N 1
ATOM 716 C CA . GLY A 1 92 ? 2.755 8.555 -13.070 1.00 89.88 92 GLY A CA 1
ATOM 717 C C . GLY A 1 92 ? 1.231 8.500 -12.914 1.00 89.88 92 GLY A C 1
ATOM 718 O O . GLY A 1 92 ? 0.641 9.458 -12.411 1.00 89.88 92 GLY A O 1
ATOM 719 N N . VAL A 1 93 ? 0.573 7.395 -13.279 1.00 91.19 93 VAL A N 1
ATOM 720 C CA . VAL A 1 93 ? -0.873 7.245 -13.068 1.00 91.19 93 VAL A CA 1
ATOM 721 C C . VAL A 1 93 ? -1.181 7.159 -11.575 1.00 91.19 93 VAL A C 1
ATOM 723 O O . VAL A 1 93 ? -0.525 6.442 -10.821 1.00 91.19 93 VAL A O 1
ATOM 726 N N . ARG A 1 94 ? -2.195 7.907 -11.133 1.00 93.19 94 ARG A N 1
ATOM 727 C CA . ARG A 1 94 ? -2.690 7.854 -9.755 1.00 93.19 94 ARG A CA 1
ATOM 728 C C . ARG A 1 94 ? -3.654 6.690 -9.603 1.00 93.19 94 ARG A C 1
ATOM 730 O O . ARG A 1 94 ? -4.619 6.576 -10.352 1.00 93.19 94 ARG A O 1
ATOM 737 N N . ASN A 1 95 ? -3.416 5.876 -8.591 1.00 92.88 95 ASN A N 1
ATOM 738 C CA . ASN A 1 95 ? -4.181 4.682 -8.293 1.00 92.88 95 ASN A CA 1
ATOM 739 C C . ASN A 1 95 ? -4.695 4.710 -6.859 1.00 92.88 95 ASN A C 1
ATOM 741 O O . ASN A 1 95 ? -4.167 5.396 -5.980 1.00 92.88 95 ASN A O 1
ATOM 745 N N . ARG A 1 96 ? -5.723 3.897 -6.634 1.00 93.75 96 ARG A N 1
ATOM 746 C CA . ARG A 1 96 ? -6.331 3.646 -5.335 1.00 93.75 96 ARG A CA 1
ATOM 747 C C . ARG A 1 96 ? -6.490 2.142 -5.168 1.00 93.75 96 ARG A C 1
ATOM 749 O O . ARG A 1 96 ? -6.965 1.468 -6.079 1.00 93.75 96 ARG A O 1
ATOM 756 N N . LEU A 1 97 ? -6.087 1.624 -4.015 1.00 93.50 97 LEU A N 1
ATOM 757 C CA . LEU A 1 97 ? -6.344 0.245 -3.613 1.00 93.50 97 LEU A CA 1
ATOM 758 C C . LEU A 1 97 ? -7.153 0.244 -2.328 1.00 93.50 97 LEU A C 1
ATOM 760 O O . LEU A 1 97 ? -6.799 0.928 -1.374 1.00 93.50 97 LEU A O 1
ATOM 764 N N . ASP A 1 98 ? -8.232 -0.523 -2.338 1.00 94.88 98 ASP A N 1
ATOM 765 C CA . ASP A 1 98 ? -9.316 -0.444 -1.372 1.00 94.88 98 ASP A CA 1
ATOM 766 C C . ASP A 1 98 ? -9.398 -1.708 -0.517 1.00 94.88 98 ASP A C 1
ATOM 768 O O . ASP A 1 98 ? -9.465 -2.823 -1.037 1.00 94.88 98 ASP A O 1
ATOM 772 N N . PHE A 1 99 ? -9.429 -1.527 0.804 1.00 95.06 99 PHE A N 1
ATOM 773 C CA . PHE A 1 99 ? -9.425 -2.598 1.796 1.00 95.06 99 PHE A CA 1
ATOM 774 C C . PHE A 1 99 ? -10.599 -2.440 2.759 1.00 95.06 99 PHE A C 1
ATOM 776 O O . PHE A 1 99 ? -10.639 -1.544 3.601 1.00 95.06 99 PHE A O 1
ATOM 783 N N . LYS A 1 100 ? -11.570 -3.341 2.624 1.00 93.19 100 LYS A N 1
ATOM 784 C CA . LYS A 1 100 ? -12.698 -3.512 3.539 1.00 93.19 100 LYS A CA 1
ATOM 785 C C . LYS A 1 100 ? -12.941 -4.998 3.754 1.00 93.19 100 LYS A C 1
ATOM 787 O O . LYS A 1 100 ? -12.478 -5.821 2.956 1.00 93.19 100 LYS A O 1
ATOM 792 N N . LYS A 1 101 ? -13.711 -5.307 4.796 1.00 90.69 101 LYS A N 1
ATOM 793 C CA . LYS A 1 101 ? -14.182 -6.666 5.060 1.00 90.69 101 LYS A CA 1
ATOM 794 C C . LYS A 1 101 ? -14.771 -7.274 3.776 1.00 90.69 101 LYS A C 1
ATOM 796 O O . LYS A 1 101 ? -15.547 -6.618 3.083 1.00 90.69 101 LYS A O 1
ATOM 801 N N . ASP A 1 102 ? -14.345 -8.492 3.455 1.00 85.62 102 ASP A N 1
ATOM 802 C CA . ASP A 1 102 ? -14.844 -9.318 2.344 1.00 85.62 102 ASP A CA 1
ATOM 803 C C . ASP A 1 102 ? -14.589 -8.781 0.914 1.00 85.62 102 ASP A C 1
ATOM 805 O O . ASP A 1 102 ? -15.145 -9.303 -0.048 1.00 85.62 102 ASP A O 1
ATOM 809 N N . TYR A 1 103 ? -13.726 -7.769 0.733 1.00 82.31 103 TYR A N 1
ATOM 810 C CA . TYR A 1 103 ? -13.407 -7.200 -0.594 1.00 82.31 103 TYR A CA 1
ATOM 811 C C . TYR A 1 103 ? -11.939 -7.386 -1.017 1.00 82.31 103 TYR A C 1
ATOM 813 O O . TYR A 1 103 ? -11.647 -7.586 -2.197 1.00 82.31 103 TYR A O 1
ATOM 821 N N . ALA A 1 104 ? -10.995 -7.356 -0.070 1.00 77.44 104 ALA A N 1
ATOM 822 C CA . ALA A 1 104 ? -9.570 -7.545 -0.349 1.00 77.44 104 ALA A CA 1
ATOM 823 C C . ALA A 1 104 ? -8.799 -7.959 0.918 1.00 77.44 104 ALA A C 1
ATOM 825 O O . ALA A 1 104 ? -8.589 -7.144 1.819 1.00 77.44 104 ALA A O 1
ATOM 826 N N . GLY A 1 105 ? -8.342 -9.215 0.957 1.00 74.44 105 GLY A N 1
ATOM 827 C CA . GLY A 1 105 ? -7.613 -9.792 2.090 1.00 74.44 105 GLY A CA 1
ATOM 828 C C . GLY A 1 105 ? -8.572 -10.387 3.117 1.00 74.44 105 GLY A C 1
ATOM 829 O O . GLY A 1 105 ? -8.935 -11.554 3.014 1.00 74.44 105 GLY A O 1
ATOM 830 N N . GLY A 1 106 ? -9.018 -9.577 4.077 1.00 85.75 106 GLY A N 1
ATOM 831 C CA . GLY A 1 106 ? -9.869 -10.006 5.185 1.00 85.75 106 GLY A CA 1
ATOM 832 C C . GLY A 1 106 ? -10.458 -8.825 5.958 1.00 85.75 106 GLY A C 1
ATOM 833 O O . GLY A 1 106 ? -10.882 -7.838 5.362 1.00 85.75 106 GLY A O 1
ATOM 834 N N . ASP A 1 107 ? -10.522 -8.926 7.288 1.00 92.50 107 ASP A N 1
ATOM 835 C CA . ASP A 1 107 ? -11.000 -7.830 8.138 1.00 92.50 107 ASP A CA 1
ATOM 836 C C . ASP A 1 107 ? -9.888 -6.783 8.352 1.00 92.50 107 ASP A C 1
ATOM 838 O O . ASP A 1 107 ? -8.900 -7.071 9.034 1.00 92.50 107 ASP A O 1
ATOM 842 N N . PRO A 1 108 ? -10.027 -5.550 7.837 1.00 92.94 108 PRO A N 1
ATOM 843 C CA . PRO A 1 108 ? -8.989 -4.533 7.970 1.00 92.94 108 PRO A 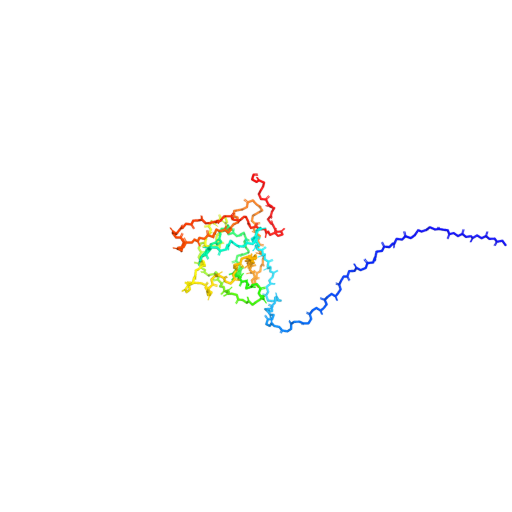CA 1
ATOM 844 C C . PRO A 1 108 ? -8.821 -4.036 9.416 1.00 92.94 108 PRO A C 1
ATOM 846 O O . PRO A 1 108 ? -7.818 -3.389 9.723 1.00 92.94 108 PRO A O 1
ATOM 849 N N . LYS A 1 109 ? -9.742 -4.357 10.337 1.00 92.06 109 LYS A N 1
ATOM 850 C CA . LYS A 1 109 ? -9.632 -3.981 11.756 1.00 92.06 109 LYS A CA 1
ATOM 851 C C . LYS A 1 109 ? -8.458 -4.641 12.476 1.00 92.06 109 LYS A C 1
ATOM 853 O O . LYS A 1 109 ? -8.078 -4.190 13.554 1.00 92.06 109 LYS A O 1
ATOM 858 N N . LEU A 1 110 ? -7.815 -5.648 11.890 1.00 92.62 110 LEU A N 1
ATOM 859 C CA . LEU A 1 110 ? -6.557 -6.175 12.428 1.00 92.62 110 LEU A CA 1
ATOM 860 C C . LEU A 1 110 ? -5.440 -5.111 12.489 1.00 92.62 110 LEU A C 1
ATOM 862 O O . LEU A 1 110 ? -4.517 -5.235 13.293 1.00 92.62 110 LEU A O 1
ATOM 866 N N . PHE A 1 111 ? -5.550 -4.036 11.698 1.00 95.00 111 PHE A N 1
ATOM 867 C CA . PHE A 1 111 ? -4.624 -2.902 11.718 1.00 95.00 111 PHE A CA 1
ATOM 868 C C . PHE A 1 111 ? -4.963 -1.839 12.778 1.00 95.00 111 PHE A C 1
ATOM 870 O O . PHE A 1 111 ? -4.230 -0.862 12.902 1.00 95.00 111 PHE A O 1
ATOM 877 N N . LEU A 1 112 ? -6.027 -1.998 13.578 1.00 94.06 112 LEU A N 1
ATOM 878 C CA . LEU A 1 112 ? -6.407 -1.031 14.617 1.00 94.06 112 LEU A CA 1
ATOM 879 C C . LEU A 1 112 ? -5.236 -0.711 15.556 1.00 94.06 112 LEU A C 1
ATOM 881 O O . LEU A 1 112 ? -4.726 -1.583 16.265 1.00 94.06 112 LEU A O 1
ATOM 885 N N . ARG A 1 113 ? -4.850 0.573 15.622 1.00 95.81 113 ARG A N 1
ATOM 886 C CA . ARG A 1 113 ? -3.706 1.068 16.414 1.00 95.81 113 ARG A CA 1
ATOM 887 C C . ARG A 1 113 ? -2.366 0.425 16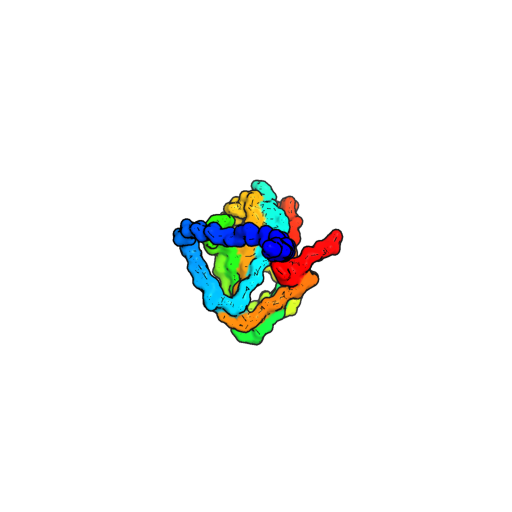.037 1.00 95.81 113 ARG A C 1
ATOM 889 O O . ARG A 1 113 ? -1.447 0.373 16.864 1.00 95.81 113 ARG A O 1
ATOM 896 N N . LYS A 1 114 ? -2.246 -0.063 14.808 1.00 95.88 114 LYS A N 1
ATOM 897 C CA . LYS A 1 114 ? -1.021 -0.592 14.209 1.00 95.88 114 LYS A CA 1
ATOM 898 C C . LYS A 1 114 ? -0.697 0.218 12.963 1.00 95.88 114 LYS A C 1
ATOM 900 O O . LYS A 1 114 ? -1.556 0.897 12.408 1.00 95.88 114 LYS A O 1
ATOM 905 N N . GLU A 1 115 ? 0.562 0.190 12.568 1.00 94.69 115 GLU A N 1
ATOM 906 C CA . GLU A 1 115 ? 0.982 0.785 11.304 1.00 94.69 115 GLU A CA 1
ATOM 907 C C . GLU A 1 115 ? 0.624 -0.176 10.167 1.00 94.69 115 GLU A C 1
ATOM 909 O O . GLU A 1 115 ? 0.617 -1.397 10.355 1.00 94.69 115 GLU A O 1
ATOM 914 N N . VAL A 1 116 ? 0.317 0.375 8.998 1.00 95.00 116 VAL A N 1
ATOM 915 C CA . VAL A 1 116 ? 0.082 -0.406 7.782 1.00 95.00 116 VAL A CA 1
ATOM 916 C C . VAL A 1 116 ? 1.391 -0.468 7.008 1.00 95.00 116 VAL A C 1
ATOM 918 O O . VAL A 1 116 ? 1.966 0.577 6.714 1.00 95.00 116 VAL A O 1
ATOM 921 N N . ASN A 1 117 ? 1.850 -1.676 6.675 1.00 94.31 117 ASN A N 1
ATOM 922 C CA . ASN A 1 117 ? 3.008 -1.899 5.808 1.00 94.31 117 ASN A CA 1
ATOM 923 C C . ASN A 1 117 ? 2.521 -2.391 4.444 1.00 94.31 117 ASN A C 1
ATOM 925 O O . ASN A 1 117 ? 1.976 -3.492 4.332 1.00 94.31 117 ASN A O 1
ATOM 929 N N . PHE A 1 118 ? 2.725 -1.568 3.423 1.00 95.56 118 PHE A N 1
ATOM 930 C CA . PHE A 1 118 ? 2.302 -1.814 2.055 1.00 95.56 118 PHE A CA 1
ATOM 931 C C . PHE A 1 118 ? 3.532 -1.897 1.152 1.00 95.56 118 PHE A C 1
ATOM 933 O O . PHE A 1 118 ? 4.207 -0.897 0.927 1.00 95.56 118 PHE A O 1
ATOM 940 N N . SER A 1 119 ? 3.837 -3.073 0.620 1.00 94.81 119 SER A N 1
ATOM 941 C CA . SER A 1 119 ? 5.023 -3.291 -0.205 1.00 94.81 119 SER A CA 1
ATOM 942 C C . SER A 1 119 ? 4.658 -3.485 -1.667 1.00 94.81 119 SER A C 1
ATOM 944 O O . SER A 1 119 ? 3.763 -4.261 -1.984 1.00 94.81 119 SER A O 1
ATOM 946 N N . PHE A 1 120 ? 5.412 -2.858 -2.560 1.00 93.06 120 PHE A N 1
ATOM 947 C CA . PHE A 1 120 ? 5.492 -3.253 -3.961 1.00 93.06 120 PHE A CA 1
ATOM 948 C C . PHE A 1 120 ? 6.723 -4.116 -4.171 1.00 93.06 120 PHE A C 1
ATOM 950 O O . PHE A 1 120 ? 7.790 -3.816 -3.631 1.00 93.06 120 PHE A O 1
ATOM 957 N N . ARG A 1 121 ? 6.579 -5.184 -4.951 1.00 91.69 121 ARG A N 1
ATOM 958 C CA . ARG A 1 121 ? 7.666 -6.111 -5.257 1.00 91.69 121 ARG A CA 1
ATOM 959 C C . ARG A 1 121 ? 7.763 -6.299 -6.765 1.00 91.69 121 ARG A C 1
ATOM 961 O O . ARG A 1 121 ? 6.761 -6.571 -7.426 1.00 91.69 121 ARG A O 1
ATOM 968 N N . ALA A 1 122 ? 8.967 -6.148 -7.298 1.00 89.00 122 ALA A N 1
ATOM 969 C CA . ALA A 1 122 ? 9.286 -6.467 -8.679 1.00 89.00 122 ALA A CA 1
ATOM 970 C C . ALA A 1 122 ? 9.871 -7.879 -8.727 1.00 89.00 122 AL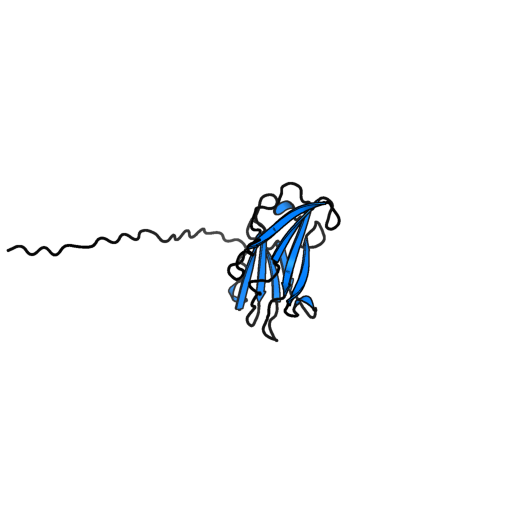A A C 1
ATOM 972 O O . ALA A 1 122 ? 10.868 -8.165 -8.066 1.00 89.00 122 ALA A O 1
ATOM 973 N N . GLN A 1 123 ? 9.251 -8.776 -9.492 1.00 83.88 123 GLN A N 1
ATOM 974 C CA . GLN A 1 123 ? 9.797 -10.125 -9.710 1.00 83.88 123 GLN A CA 1
ATOM 975 C C . GLN A 1 123 ? 10.968 -10.115 -10.710 1.00 83.88 123 GLN A C 1
ATOM 977 O O . GLN A 1 123 ? 11.768 -11.044 -10.747 1.00 83.88 123 GLN A O 1
ATOM 982 N N . LYS A 1 124 ? 11.052 -9.071 -11.545 1.00 82.31 124 LYS A N 1
ATOM 983 C CA . LYS A 1 124 ? 12.115 -8.838 -12.526 1.00 82.31 124 LYS A CA 1
ATOM 984 C C . LYS A 1 124 ? 12.272 -7.334 -12.773 1.00 82.31 124 LYS A C 1
ATOM 986 O O . LYS A 1 124 ? 11.285 -6.601 -12.682 1.00 82.31 124 LYS A O 1
ATOM 991 N N . GLY A 1 125 ? 13.485 -6.906 -13.117 1.00 81.81 125 GLY A N 1
ATOM 992 C CA . GLY A 1 125 ? 13.804 -5.504 -13.398 1.00 81.81 125 GLY A CA 1
ATOM 993 C C . GLY A 1 125 ? 13.793 -4.633 -12.142 1.00 81.81 125 GLY A C 1
ATOM 994 O O . GLY A 1 125 ? 13.686 -5.149 -11.027 1.00 81.81 125 GLY A O 1
ATOM 995 N N . ASP A 1 126 ? 13.912 -3.324 -12.310 1.00 85.88 126 ASP A N 1
ATOM 996 C CA . ASP A 1 126 ? 13.818 -2.359 -11.213 1.00 85.88 126 ASP A CA 1
ATOM 997 C C . ASP A 1 126 ? 12.469 -1.622 -11.208 1.00 85.88 126 ASP A C 1
ATOM 999 O O . ASP A 1 126 ? 11.741 -1.576 -12.204 1.00 85.88 126 ASP A O 1
ATOM 1003 N N . ILE A 1 127 ? 12.131 -1.047 -10.053 1.00 88.56 127 ILE A N 1
ATOM 1004 C CA . ILE A 1 127 ? 10.997 -0.135 -9.882 1.00 88.56 127 ILE A CA 1
ATOM 1005 C C . ILE A 1 127 ? 11.448 1.097 -9.109 1.00 88.56 127 ILE A C 1
ATOM 1007 O O . ILE A 1 127 ? 12.114 0.992 -8.075 1.00 88.56 127 ILE A O 1
ATOM 1011 N N . VAL A 1 128 ? 11.055 2.272 -9.595 1.00 91.31 128 VAL A N 1
ATOM 1012 C CA . VAL A 1 128 ? 11.412 3.549 -8.976 1.00 91.31 128 VAL A CA 1
ATOM 1013 C C . VAL A 1 128 ? 10.163 4.392 -8.789 1.00 91.31 128 VAL A C 1
ATOM 1015 O O . VAL A 1 128 ? 9.485 4.775 -9.744 1.00 91.31 128 VAL A O 1
ATOM 1018 N N . PHE A 1 129 ? 9.856 4.681 -7.530 1.00 92.38 129 PHE A N 1
ATOM 1019 C CA . PHE A 1 129 ? 8.774 5.586 -7.172 1.00 92.38 129 PHE A CA 1
ATOM 1020 C C . PHE A 1 129 ? 9.259 7.033 -7.233 1.00 92.38 129 PHE A C 1
ATOM 1022 O O . PHE A 1 129 ? 10.358 7.352 -6.780 1.00 92.38 129 PHE A O 1
ATOM 1029 N N . ASP A 1 130 ? 8.426 7.920 -7.779 1.00 91.56 130 ASP A N 1
ATOM 1030 C CA . ASP A 1 130 ? 8.701 9.357 -7.767 1.00 91.56 130 ASP A CA 1
ATOM 1031 C C . ASP A 1 130 ? 8.771 9.846 -6.315 1.00 91.56 130 ASP A C 1
ATOM 1033 O O . ASP A 1 130 ? 7.825 9.636 -5.553 1.00 91.56 130 ASP A O 1
ATOM 1037 N N . GLN A 1 131 ? 9.869 10.509 -5.941 1.00 88.38 131 GLN A N 1
ATOM 1038 C CA . GLN A 1 131 ? 10.086 11.030 -4.589 1.00 88.38 131 GLN A CA 1
ATOM 1039 C C . GLN A 1 131 ? 9.080 12.116 -4.198 1.00 88.38 131 GLN A C 1
ATOM 1041 O O . GLN A 1 131 ? 8.866 12.333 -3.009 1.00 88.38 131 GLN A O 1
ATOM 1046 N N . ASN A 1 132 ? 8.482 12.785 -5.185 1.00 87.06 132 ASN A N 1
ATOM 1047 C CA . ASN A 1 132 ? 7.452 13.807 -4.999 1.00 87.06 132 ASN A CA 1
ATOM 1048 C C . ASN A 1 132 ? 6.047 13.279 -5.334 1.00 87.06 132 ASN A C 1
ATOM 1050 O O . ASN A 1 132 ? 5.091 14.053 -5.415 1.00 87.06 132 ASN A O 1
ATOM 1054 N N . GLY A 1 133 ? 5.919 11.968 -5.560 1.00 86.94 133 GLY A N 1
ATOM 1055 C CA . GLY A 1 133 ? 4.641 11.331 -5.828 1.00 86.94 133 GLY A CA 1
ATOM 1056 C C . GLY A 1 133 ? 3.693 11.401 -4.629 1.00 86.94 133 GLY A C 1
ATOM 1057 O O . GLY A 1 133 ? 4.082 11.640 -3.485 1.00 86.94 133 GLY A O 1
ATOM 1058 N N . LEU A 1 134 ? 2.410 11.172 -4.898 1.00 89.38 134 LEU A N 1
ATOM 1059 C CA . LEU A 1 134 ? 1.376 11.167 -3.868 1.00 89.38 134 LEU A CA 1
ATOM 1060 C C . LEU A 1 134 ? 1.194 9.758 -3.309 1.00 89.38 134 LEU A C 1
ATOM 1062 O O . LEU A 1 134 ? 0.636 8.896 -3.988 1.00 89.38 134 LEU A O 1
ATOM 1066 N N . TYR A 1 135 ? 1.614 9.560 -2.060 1.00 95.06 135 TYR A N 1
ATOM 1067 C CA . TYR A 1 135 ? 1.473 8.291 -1.348 1.00 95.06 135 TYR A CA 1
ATOM 1068 C C . TYR A 1 135 ? 0.886 8.531 0.034 1.00 95.06 135 TYR A C 1
ATOM 1070 O O . TYR A 1 135 ? 1.508 9.173 0.882 1.00 95.06 135 TYR A O 1
ATOM 1078 N N . TYR A 1 136 ? -0.322 8.036 0.267 1.00 97.00 136 TYR A N 1
ATOM 1079 C CA . TYR A 1 136 ? -1.000 8.220 1.544 1.00 97.00 136 TYR A CA 1
ATOM 1080 C C . TYR A 1 136 ? -2.076 7.163 1.767 1.00 97.00 136 TYR A C 1
ATOM 1082 O O . TYR A 1 136 ? -2.625 6.567 0.838 1.00 97.00 136 TYR A O 1
ATOM 1090 N N . PHE A 1 137 ? -2.397 6.959 3.034 1.00 97.38 137 PHE A N 1
ATOM 1091 C CA . PHE A 1 137 ? -3.474 6.108 3.498 1.00 97.38 137 PHE A CA 1
ATOM 1092 C C . PHE A 1 137 ? -4.662 6.983 3.886 1.00 97.38 137 PHE A C 1
ATOM 1094 O O . PHE A 1 137 ? -4.494 7.994 4.569 1.00 97.38 137 PHE A O 1
ATOM 1101 N N . LYS A 1 138 ? -5.867 6.588 3.481 1.00 98.00 138 LYS A N 1
ATOM 1102 C CA . LYS A 1 138 ? -7.111 7.142 4.027 1.00 98.00 138 LYS A CA 1
ATOM 1103 C C . LYS A 1 138 ? -7.870 6.066 4.768 1.00 98.00 138 LYS A C 1
ATOM 1105 O O . LYS A 1 138 ? -7.965 4.944 4.279 1.00 98.00 138 LYS A O 1
ATOM 1110 N N . PHE A 1 139 ? -8.426 6.423 5.913 1.00 97.62 139 PHE A N 1
ATOM 1111 C CA . PHE A 1 139 ? -9.213 5.537 6.759 1.00 97.62 139 PHE A CA 1
ATOM 1112 C C . PHE A 1 139 ? -10.646 6.041 6.824 1.00 97.62 139 PHE A C 1
ATOM 1114 O O . PHE A 1 139 ? -10.878 7.245 6.958 1.00 97.62 139 PHE A O 1
ATOM 1121 N N . PHE A 1 140 ? -11.595 5.112 6.762 1.00 97.25 140 PHE A N 1
ATOM 1122 C CA . PHE A 1 140 ? -13.015 5.421 6.705 1.00 97.25 140 PHE A CA 1
ATOM 1123 C C . PHE A 1 140 ? -13.808 4.601 7.715 1.00 97.25 140 PHE A C 1
ATOM 1125 O O . PHE A 1 140 ? -13.444 3.471 8.061 1.00 97.25 140 PHE A O 1
ATOM 1132 N N . LYS A 1 141 ? -14.923 5.179 8.151 1.00 96.00 141 LYS A N 1
ATOM 1133 C CA . LYS A 1 141 ? -15.965 4.526 8.936 1.00 96.00 141 LYS A CA 1
ATOM 1134 C C . LYS A 1 141 ? -17.262 4.509 8.131 1.00 96.00 141 LYS A C 1
ATOM 1136 O O . LYS A 1 141 ? -17.719 5.557 7.685 1.00 96.00 141 LYS A O 1
ATOM 1141 N N . GLY A 1 142 ? -17.876 3.341 7.991 1.00 92.25 142 GLY A N 1
ATOM 1142 C CA . GLY A 1 142 ? -19.037 3.101 7.136 1.00 92.25 142 GLY A CA 1
ATOM 1143 C C . GLY A 1 142 ? -18.676 2.679 5.707 1.00 92.25 142 GLY A C 1
ATOM 1144 O O . GLY A 1 142 ? -19.502 2.826 4.812 1.00 92.25 142 GLY A O 1
ATOM 1145 N N . GLY A 1 143 ? -17.465 2.165 5.466 1.00 89.25 143 GLY A N 1
ATOM 1146 C CA . GLY A 1 143 ? -16.979 1.839 4.121 1.00 89.25 143 GLY A CA 1
ATOM 1147 C C . GLY A 1 143 ? -16.362 3.031 3.373 1.00 89.25 143 GLY A C 1
ATOM 1148 O O . GLY A 1 143 ? -16.231 4.126 3.906 1.00 89.25 143 GLY A O 1
ATOM 1149 N N . PHE A 1 144 ? -15.987 2.819 2.106 1.00 87.38 144 PHE A N 1
ATOM 1150 C 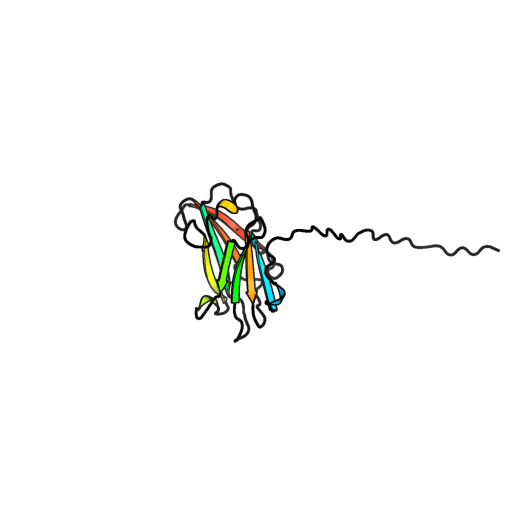CA . PHE A 1 144 ? -15.222 3.779 1.287 1.00 87.38 144 PHE A CA 1
ATOM 1151 C C . PHE A 1 144 ? -15.949 5.079 0.918 1.00 87.38 144 PHE A C 1
ATOM 1153 O O . PHE A 1 144 ? -15.291 6.028 0.494 1.00 87.38 144 PHE A O 1
ATOM 1160 N N . GLU A 1 145 ? -17.276 5.097 1.038 1.00 88.19 145 GLU A N 1
ATOM 1161 C CA . GLU A 1 145 ? -18.139 6.278 0.863 1.00 88.19 145 GLU A CA 1
ATOM 1162 C C . GLU A 1 145 ? -18.583 6.863 2.215 1.00 88.19 145 GLU A C 1
ATOM 1164 O O . GLU A 1 145 ? -19.359 7.814 2.270 1.00 88.19 145 GLU A O 1
ATOM 1169 N N . GLY A 1 146 ? -18.110 6.270 3.313 1.00 90.81 146 GLY A N 1
ATOM 1170 C CA . GLY A 1 146 ? -18.405 6.697 4.668 1.00 90.81 146 GLY A CA 1
ATOM 1171 C C . GLY A 1 146 ? -17.573 7.898 5.115 1.00 90.81 146 GLY A C 1
ATOM 1172 O O . GLY A 1 146 ? -16.940 8.605 4.329 1.00 90.81 146 GLY A O 1
ATOM 1173 N N . THR A 1 147 ? -17.566 8.135 6.423 1.00 96.00 147 THR A N 1
ATOM 1174 C CA . THR A 1 147 ? -16.842 9.253 7.030 1.00 96.00 147 THR A CA 1
ATOM 1175 C C . THR A 1 147 ? -15.340 9.000 6.98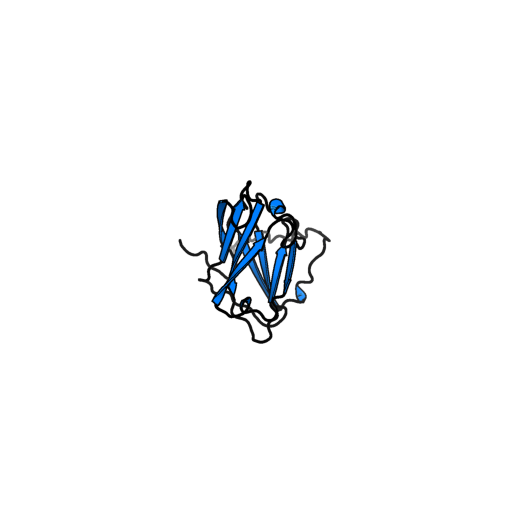7 1.00 96.00 147 THR A C 1
ATOM 1177 O O . THR A 1 147 ? -14.865 7.995 7.517 1.00 96.00 147 THR A O 1
ATOM 1180 N N . GLU A 1 148 ? -14.584 9.925 6.395 1.00 97.06 148 GLU A N 1
ATOM 1181 C CA . GLU A 1 148 ? -13.125 9.959 6.516 1.00 97.06 148 GLU A CA 1
ATOM 1182 C C . GLU A 1 148 ? -12.751 10.257 7.973 1.00 97.06 148 GLU A C 1
ATOM 1184 O O . GLU A 1 148 ? -13.146 11.283 8.524 1.00 97.06 148 GLU A O 1
ATOM 1189 N N . VAL A 1 149 ? -12.010 9.346 8.602 1.00 97.00 149 VAL A N 1
ATOM 1190 C CA . VAL A 1 149 ? -11.595 9.480 10.010 1.00 97.00 149 VAL A CA 1
ATOM 1191 C C . VAL A 1 149 ? -10.115 9.825 10.156 1.00 97.00 149 VAL A C 1
ATOM 1193 O O . VAL A 1 149 ? -9.709 10.347 11.190 1.00 97.00 149 VAL A O 1
ATOM 1196 N N . ALA A 1 150 ? -9.300 9.548 9.134 1.00 96.69 150 ALA A N 1
ATOM 1197 C CA . ALA A 1 150 ? -7.905 9.973 9.087 1.00 96.69 150 ALA A CA 1
ATOM 1198 C C . ALA A 1 150 ? -7.336 9.936 7.663 1.00 96.69 150 ALA A C 1
ATOM 1200 O O . ALA A 1 150 ? -7.680 9.061 6.862 1.00 96.69 150 ALA A O 1
ATOM 1201 N N . VAL A 1 151 ? -6.373 10.823 7.408 1.00 96.94 151 VAL A N 1
ATOM 1202 C CA . VAL A 1 151 ? -5.468 10.779 6.254 1.00 96.94 151 VAL A CA 1
ATOM 1203 C C . VAL A 1 151 ? -4.044 10.784 6.782 1.00 96.94 151 VAL A C 1
ATOM 1205 O O . VAL A 1 151 ? -3.686 11.650 7.574 1.00 96.94 151 VAL A O 1
ATOM 1208 N N . MET A 1 152 ? -3.238 9.820 6.353 1.00 95.69 152 MET A N 1
ATOM 1209 C CA . MET A 1 152 ? -1.863 9.654 6.813 1.00 95.69 152 MET A CA 1
ATOM 1210 C C . MET A 1 152 ? -0.937 9.588 5.616 1.00 95.69 152 MET A C 1
ATOM 1212 O O . MET A 1 152 ? -1.141 8.761 4.729 1.00 95.69 152 MET A O 1
ATOM 1216 N N . ASP A 1 153 ? 0.106 10.408 5.609 1.00 94.94 153 ASP A N 1
ATOM 1217 C CA . ASP A 1 153 ? 1.154 10.273 4.605 1.00 94.94 153 ASP A CA 1
ATOM 1218 C C . ASP A 1 153 ? 1.817 8.890 4.719 1.00 94.94 153 ASP A C 1
ATOM 1220 O O . ASP A 1 153 ? 1.886 8.282 5.797 1.00 94.94 153 ASP A O 1
ATOM 1224 N N . ALA A 1 154 ? 2.293 8.379 3.589 1.00 93.75 154 ALA A N 1
ATOM 1225 C CA . ALA A 1 154 ? 3.090 7.169 3.558 1.00 93.75 154 ALA A CA 1
ATOM 1226 C C . ALA A 1 154 ? 4.581 7.513 3.619 1.00 93.75 154 ALA A C 1
ATOM 1228 O O . ALA A 1 154 ? 5.062 8.414 2.936 1.00 93.75 154 ALA A O 1
ATOM 1229 N N . VAL A 1 155 ? 5.319 6.767 4.432 1.00 91.12 155 VAL A N 1
ATOM 1230 C CA . VAL A 1 155 ? 6.766 6.883 4.594 1.00 91.12 155 VAL A CA 1
ATOM 1231 C C . VAL A 1 155 ? 7.427 5.693 3.909 1.00 91.12 155 VAL A C 1
ATOM 1233 O O . VAL A 1 155 ? 7.074 4.546 4.175 1.00 91.12 155 VAL A O 1
ATOM 1236 N N . SER A 1 156 ? 8.394 5.968 3.041 1.00 89.50 156 SER A N 1
ATOM 1237 C CA . SER A 1 156 ? 9.253 4.977 2.390 1.00 89.50 156 SER A CA 1
ATOM 1238 C C . SER A 1 156 ? 10.683 5.514 2.368 1.00 89.50 156 SER A C 1
ATOM 1240 O O . SER A 1 156 ? 10.900 6.722 2.359 1.00 89.50 156 SER A O 1
ATOM 1242 N N . ASP A 1 157 ? 11.663 4.620 2.341 1.00 77.19 157 ASP A N 1
ATOM 1243 C CA . ASP A 1 157 ? 13.072 4.936 2.104 1.00 77.19 157 ASP A CA 1
ATOM 1244 C C . ASP A 1 157 ? 13.327 5.627 0.752 1.00 77.19 157 ASP A C 1
ATOM 1246 O O . ASP A 1 157 ? 14.306 6.359 0.613 1.00 77.19 157 ASP A O 1
ATOM 1250 N N . GLN A 1 158 ? 12.435 5.448 -0.229 1.00 78.62 158 GLN A N 1
ATOM 1251 C CA . GLN A 1 158 ? 12.532 6.101 -1.537 1.00 78.62 158 GLN A CA 1
ATOM 1252 C C . GLN A 1 158 ? 11.807 7.445 -1.630 1.00 78.62 158 GLN A C 1
ATOM 1254 O O . GLN A 1 158 ? 12.082 8.216 -2.547 1.00 78.62 158 GLN A O 1
ATOM 1259 N N . VAL A 1 159 ? 10.900 7.751 -0.702 1.00 71.00 159 VAL A N 1
ATOM 1260 C CA . VAL A 1 159 ? 10.038 8.936 -0.776 1.00 71.00 159 VAL A CA 1
ATOM 1261 C C . VAL A 1 159 ? 10.334 9.846 0.404 1.00 71.00 159 VAL A C 1
ATOM 1263 O O . VAL A 1 159 ? 10.121 9.491 1.564 1.00 71.00 159 VAL A O 1
ATOM 1266 N N . LYS A 1 160 ? 10.828 11.052 0.115 1.00 58.09 160 LYS A N 1
ATOM 1267 C CA . LYS A 1 160 ? 11.001 12.074 1.148 1.00 58.09 160 LYS A CA 1
ATOM 1268 C C . LYS A 1 160 ? 9.619 12.540 1.593 1.00 58.09 160 LYS A C 1
ATOM 1270 O O . LYS A 1 160 ? 8.746 12.739 0.754 1.00 58.09 160 LYS A O 1
ATOM 1275 N N . LYS A 1 161 ? 9.421 12.721 2.906 1.00 54.72 161 LYS A N 1
ATOM 1276 C CA . LYS A 1 161 ? 8.181 13.310 3.433 1.00 54.72 161 LYS A CA 1
ATOM 1277 C C . LYS A 1 161 ? 7.862 14.577 2.629 1.00 54.72 161 LYS A C 1
ATOM 1279 O O . LYS A 1 161 ? 8.737 15.446 2.570 1.00 54.72 161 LYS A O 1
ATOM 1284 N N . PRO A 1 162 ? 6.664 14.709 2.037 1.00 46.09 162 PRO A N 1
ATOM 1285 C CA . PRO A 1 162 ? 6.253 15.993 1.509 1.00 46.09 162 PRO A CA 1
ATOM 1286 C C . PRO A 1 162 ? 6.220 16.969 2.685 1.00 46.09 162 PRO A C 1
ATOM 1288 O O . PRO A 1 162 ? 5.553 16.727 3.692 1.00 46.09 162 PRO A O 1
ATOM 1291 N N . THR A 1 163 ? 6.995 18.045 2.591 1.00 44.53 163 THR A N 1
ATOM 1292 C CA . THR A 1 163 ? 6.863 19.186 3.494 1.00 44.53 163 THR A CA 1
ATOM 1293 C C . THR A 1 163 ? 5.506 19.812 3.179 1.00 44.53 163 THR A C 1
ATOM 1295 O O . THR A 1 163 ? 5.382 20.524 2.185 1.00 44.53 163 THR A O 1
ATOM 1298 N N . ARG A 1 164 ? 4.467 19.439 3.932 1.00 47.62 164 ARG A N 1
ATOM 1299 C CA . ARG A 1 164 ? 3.180 20.139 3.899 1.00 47.62 164 ARG A CA 1
ATOM 1300 C C . ARG A 1 164 ? 3.283 21.456 4.650 1.00 47.62 164 ARG A C 1
ATOM 1302 O O . ARG A 1 164 ? 3.966 21.469 5.699 1.00 47.62 164 ARG A O 1
#

Radius of gyration: 20.87 Å; Cα contacts (8 Å, |Δi|>4): 342; chains: 1; bounding box: 84×40×50 Å

pLDDT: mean 80.14, std 19.73, range [32.5, 98.0]

Secondary structure (DSSP, 8-state):
-----------------------S----GGG-SEEEEEEESSPPPSS-SEEEEEEEPPEE-TT--EEEEEE-TTSSEEEEEE--SSGGGSTT-EEEEEEETTTSSS-GGGGTTS--EEEEEESSS-EE--TTS--EEEEEESSTTSEEEEEEEEEBTTBPPP--

Solvent-accessible surface area (backbone atoms only — not comparable to full-atom values): 9769 Å² total; per-residue (Å²): 138,90,81,87,85,78,88,81,92,78,88,83,78,84,84,85,80,81,78,75,88,69,96,69,83,76,74,74,65,85,62,40,67,33,77,50,52,37,28,41,72,51,56,39,62,91,71,49,48,19,39,33,46,36,36,45,22,31,49,59,44,97,78,39,44,45,29,42,37,32,43,40,89,88,65,47,79,46,37,76,50,71,64,74,100,53,73,73,65,40,59,69,39,78,46,77,48,71,32,26,61,89,73,43,65,41,64,52,56,78,39,52,66,30,57,51,46,42,30,40,36,21,57,32,54,55,73,47,61,59,45,86,51,61,44,30,40,39,30,13,31,80,35,98,87,36,50,76,76,48,79,34,54,42,42,31,99,70,32,62,77,80,86,123

Sequence (164 aa):
MKKYNTLKLFICILIATFAVMGCGGGDDLTKYTKIVTFKSAEKAPRDFDSWSFFWQSPTSDSDSKLEYVVLNPDGKIYIQKSFSGSGMTTPGVRNRLDFKKDYAGGDPKLFLRKEVNFSFRAQKGDIVFDQNGLYYFKFFKGGFEGTEVAVMDAVSDQVKKPTR

Foldseek 3Di:
DDDDDDDDDDDDDDDDDPPPPDPDDDDPLVLFPDKWKWKFPFQDAQAFQKKKKKWFAWDWPPPWWKKKFKAQPVRHTLAIDIDDDDCSNVGGDIDMDIDHAPPTRHGPNSSHRHMIIMMMTTSDTDTAGDQPIFTWMWTAHPGPPHDTPDITGIDIPRHDPPPD